Protein AF-A0A8T5J2M8-F1 (afdb_monomer)

Mean predicted aligned error: 6.29 Å

Foldseek 3Di:
DVPLVVQLVVLVVVLVVLLLVLLVVCLCCVVVPVVVVCVVVVPDVCQLQADPPDDPPPSVVCVVVSLVCQLVVLVVVCVVSVHPLSNVLSNLLNLLCVSVVSNCVVVVHQFAQFRNSCCPGSLVVLCVVVVHPGRGSVSSVVSNVVSNVVSSCSSVVPDVVVVVVVPD

Sequence (168 aa):
MKKEVKQNITFAIIILAAILLLAFADYIVLEKIYHPLSQQFNISWDVFSANPFGVILPMQWWHVAFFTIAFVMFALLGVAAKSWRLWLSGTIIFLTGWEDIFYYLIQLKWLPKELSWLDAAPMGLSRFITQSPHVTNVGVVISAIIGLAVSAMIILRYNPIKLFRKKK

Radius of gyration: 18.09 Å; Cα contacts (8 Å, |Δi|>4): 163; chains: 1; bounding box: 34×45×55 Å

pLDDT: mean 85.77, std 14.66, range [44.59, 98.0]

Structure (mmCIF, N/CA/C/O backbone):
data_AF-A0A8T5J2M8-F1
#
_entry.id   AF-A0A8T5J2M8-F1
#
loop_
_atom_site.group_PDB
_atom_site.id
_atom_site.type_symbol
_atom_site.label_atom_id
_atom_site.label_alt_id
_atom_site.label_comp_id
_atom_site.label_asym_id
_atom_site.label_entity_id
_atom_site.label_seq_id
_atom_site.pdbx_PDB_ins_code
_atom_site.Cartn_x
_atom_site.Cartn_y
_atom_site.Cartn_z
_atom_site.occupancy
_atom_site.B_iso_or_equiv
_atom_site.auth_seq_id
_atom_site.auth_comp_id
_atom_site.auth_asym_id
_atom_site.auth_atom_id
_atom_site.pdbx_PDB_model_num
ATOM 1 N N . MET A 1 1 ? -11.582 4.014 29.805 1.00 61.31 1 MET A N 1
ATOM 2 C CA . MET A 1 1 ? -10.403 4.250 28.936 1.00 61.31 1 MET A CA 1
ATOM 3 C C . MET A 1 1 ? -9.803 2.971 28.328 1.00 61.31 1 MET A C 1
ATOM 5 O O . MET A 1 1 ? -9.556 2.963 27.133 1.00 61.31 1 MET A O 1
ATOM 9 N N . LYS A 1 2 ? -9.627 1.860 29.071 1.00 78.19 2 LYS A N 1
ATOM 10 C CA . LYS A 1 2 ? -8.932 0.648 28.565 1.00 78.19 2 LYS A CA 1
ATOM 11 C C . LYS A 1 2 ? -9.569 -0.046 27.337 1.00 78.19 2 LYS A C 1
ATOM 13 O O . LYS A 1 2 ? -8.839 -0.541 26.488 1.00 78.19 2 LYS A O 1
ATOM 18 N N . LYS A 1 3 ? -10.906 -0.078 27.212 1.00 85.44 3 LYS A N 1
ATOM 19 C CA . LYS A 1 3 ? -11.603 -0.817 26.131 1.00 85.44 3 LYS A CA 1
ATOM 20 C C . LYS A 1 3 ? -11.455 -0.169 24.747 1.00 85.44 3 LYS A C 1
ATOM 22 O O . LYS A 1 3 ? -11.220 -0.873 23.775 1.00 85.44 3 LYS A O 1
ATOM 27 N N . GLU A 1 4 ? -11.562 1.156 24.670 1.00 86.19 4 GLU A N 1
ATOM 28 C CA . GLU A 1 4 ? -11.441 1.903 23.408 1.00 86.19 4 GLU A CA 1
ATOM 29 C C . GLU A 1 4 ? -9.998 1.917 22.897 1.00 86.19 4 GLU A C 1
ATOM 31 O O . GLU A 1 4 ? -9.761 1.636 21.729 1.00 86.19 4 GLU A O 1
ATOM 36 N N . VAL A 1 5 ? -9.024 2.130 23.790 1.00 88.50 5 VAL A N 1
ATOM 37 C CA . VAL A 1 5 ? -7.597 2.036 23.442 1.00 88.50 5 VAL A CA 1
ATOM 38 C C . VAL A 1 5 ? -7.262 0.640 22.914 1.00 88.50 5 VAL A C 1
ATOM 40 O O . VAL A 1 5 ? -6.648 0.524 21.857 1.00 88.50 5 VAL A O 1
ATOM 43 N N . LYS A 1 6 ? -7.734 -0.421 23.588 1.00 90.75 6 LYS A N 1
ATOM 44 C CA . LYS A 1 6 ? -7.552 -1.802 23.119 1.00 90.75 6 LYS A CA 1
ATOM 45 C C . LYS A 1 6 ? -8.146 -2.005 21.722 1.00 90.75 6 LYS A C 1
ATOM 47 O O . LYS A 1 6 ? -7.479 -2.572 20.870 1.00 90.75 6 LYS A O 1
ATOM 52 N N . GLN A 1 7 ? -9.357 -1.505 21.471 1.00 91.50 7 GLN A N 1
ATOM 53 C CA . GLN A 1 7 ? -9.999 -1.607 20.158 1.00 91.50 7 GLN A CA 1
ATOM 54 C C . GLN A 1 7 ? -9.213 -0.872 19.063 1.00 91.50 7 GLN A C 1
ATOM 56 O O . GLN A 1 7 ? -9.022 -1.427 17.984 1.00 91.50 7 GLN A O 1
ATOM 61 N N . ASN A 1 8 ? -8.734 0.342 19.336 1.00 92.44 8 ASN A N 1
ATOM 62 C CA . ASN A 1 8 ? -7.963 1.131 18.375 1.00 92.44 8 ASN A CA 1
ATOM 63 C C . ASN A 1 8 ? -6.635 0.449 18.019 1.00 92.44 8 ASN A C 1
ATOM 65 O O . ASN A 1 8 ? -6.276 0.389 16.846 1.00 92.44 8 ASN A O 1
ATOM 69 N N . ILE A 1 9 ? -5.948 -0.123 19.015 1.00 93.62 9 ILE A N 1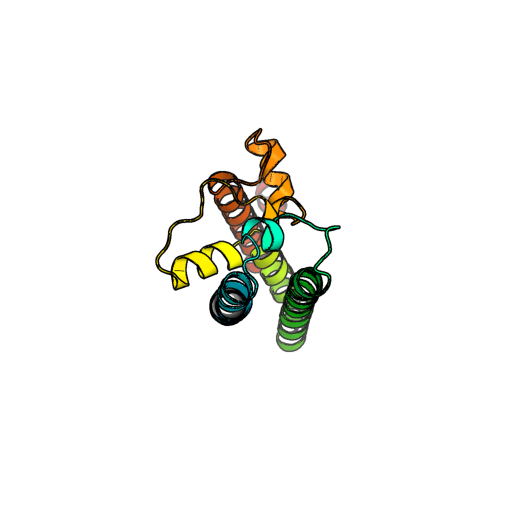
ATOM 70 C CA . ILE A 1 9 ? -4.738 -0.929 18.799 1.00 93.62 9 ILE A CA 1
ATOM 71 C C . ILE A 1 9 ? -5.068 -2.161 17.952 1.00 93.62 9 ILE A C 1
ATOM 73 O O . ILE A 1 9 ? -4.375 -2.435 16.978 1.00 93.62 9 ILE A O 1
ATOM 77 N N . THR A 1 10 ? -6.150 -2.877 18.269 1.00 94.56 10 THR A N 1
ATOM 78 C CA . THR A 1 10 ? -6.589 -4.029 17.470 1.00 94.56 10 THR A CA 1
ATOM 79 C C . THR A 1 10 ? -6.868 -3.638 16.018 1.00 94.56 10 THR A C 1
ATOM 81 O O . THR A 1 10 ? -6.449 -4.355 15.116 1.00 94.56 10 THR A O 1
ATOM 84 N N . PHE A 1 11 ? -7.511 -2.495 15.766 1.00 95.38 11 PHE A N 1
ATOM 85 C CA . PHE A 1 11 ? -7.731 -2.010 14.401 1.00 95.38 11 PHE A CA 1
ATOM 86 C C . PHE A 1 11 ? -6.425 -1.707 13.672 1.00 95.38 11 PHE A C 1
ATOM 88 O O . PHE A 1 11 ? -6.272 -2.134 12.532 1.00 95.38 11 PHE A O 1
ATOM 95 N N . ALA A 1 12 ? -5.479 -1.029 14.324 1.00 95.31 12 ALA A N 1
ATOM 96 C CA . ALA A 1 12 ? -4.175 -0.747 13.731 1.00 95.31 12 ALA A CA 1
ATOM 97 C C . ALA A 1 12 ? -3.423 -2.037 13.362 1.00 95.31 12 ALA A C 1
ATOM 99 O O . ALA A 1 12 ? -2.892 -2.136 12.260 1.00 95.31 12 ALA A O 1
ATOM 100 N N . ILE A 1 13 ? -3.442 -3.046 14.242 1.00 97.00 13 ILE A N 1
ATOM 101 C CA . ILE A 1 13 ? -2.817 -4.353 13.988 1.00 97.00 13 ILE A CA 1
ATOM 102 C C . ILE A 1 13 ? -3.480 -5.063 12.803 1.00 97.00 13 ILE A C 1
ATOM 104 O O . ILE A 1 13 ? -2.777 -5.577 11.939 1.00 97.00 13 ILE A O 1
ATOM 108 N N . ILE A 1 14 ? -4.817 -5.077 12.737 1.00 97.62 14 ILE A N 1
ATOM 109 C CA . ILE A 1 14 ? -5.548 -5.712 11.629 1.00 97.62 14 ILE A CA 1
ATOM 110 C C . ILE A 1 14 ? -5.219 -5.026 10.301 1.00 97.62 14 ILE A C 1
ATOM 112 O O . ILE A 1 14 ? -4.954 -5.712 9.319 1.00 97.62 14 ILE A O 1
ATOM 116 N N . ILE A 1 15 ? -5.212 -3.688 10.268 1.00 97.56 15 ILE A N 1
ATOM 117 C CA . ILE A 1 15 ? -4.866 -2.934 9.056 1.00 97.56 15 ILE A CA 1
ATOM 118 C C . ILE A 1 15 ? -3.432 -3.242 8.638 1.00 97.56 15 ILE A C 1
ATOM 120 O O . ILE A 1 15 ? -3.206 -3.562 7.477 1.00 97.56 15 ILE A O 1
ATOM 124 N N . LEU A 1 16 ? -2.480 -3.201 9.573 1.00 97.50 16 LEU A N 1
ATOM 125 C CA . LEU A 1 16 ? -1.081 -3.502 9.282 1.00 97.50 16 LEU A CA 1
ATOM 126 C C . LE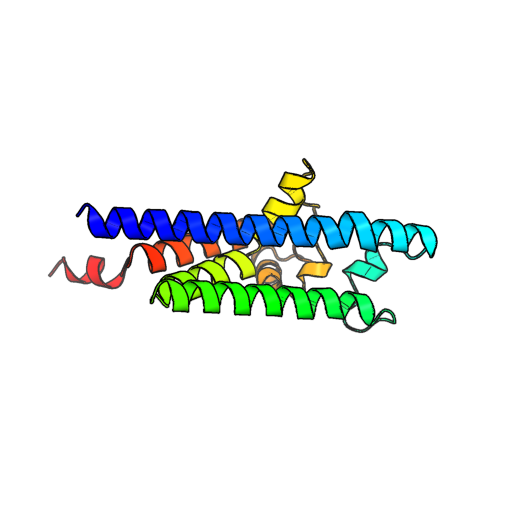U A 1 16 ? -0.918 -4.915 8.708 1.00 97.50 16 LEU A C 1
ATOM 128 O O . LEU A 1 16 ? -0.269 -5.082 7.682 1.00 97.50 16 LEU A O 1
ATOM 132 N N . ALA A 1 17 ? -1.540 -5.918 9.329 1.00 97.81 17 ALA A N 1
ATOM 133 C CA . ALA A 1 17 ? -1.483 -7.297 8.853 1.00 97.81 17 ALA A CA 1
ATOM 134 C C . ALA A 1 17 ? -2.100 -7.454 7.452 1.00 97.81 17 ALA A C 1
ATOM 136 O O . ALA A 1 17 ? -1.530 -8.132 6.603 1.00 97.81 17 ALA A O 1
ATOM 137 N N . ALA A 1 18 ? -3.237 -6.804 7.197 1.00 97.56 18 ALA A N 1
ATOM 138 C CA . ALA A 1 18 ? -3.908 -6.838 5.901 1.00 97.56 18 ALA A CA 1
ATOM 139 C C . ALA A 1 18 ? -3.077 -6.164 4.797 1.00 97.56 18 ALA A C 1
ATOM 141 O O . ALA A 1 18 ? -2.969 -6.698 3.698 1.00 97.56 18 ALA A O 1
ATOM 142 N N . ILE A 1 19 ? -2.449 -5.025 5.093 1.00 97.56 19 ILE A N 1
ATOM 143 C CA . ILE A 1 19 ? -1.566 -4.335 4.146 1.00 97.56 19 ILE A CA 1
ATOM 144 C C . ILE A 1 19 ? -0.309 -5.162 3.863 1.00 97.56 19 ILE A C 1
ATOM 146 O O . ILE A 1 19 ? 0.076 -5.289 2.708 1.00 97.56 19 ILE A O 1
ATOM 150 N N . LEU A 1 20 ? 0.306 -5.764 4.886 1.00 97.50 20 LEU A N 1
ATOM 151 C CA . LEU A 1 20 ? 1.454 -6.657 4.693 1.00 97.50 20 LEU A CA 1
ATOM 152 C C . LEU A 1 20 ? 1.091 -7.872 3.833 1.00 97.50 20 LEU A C 1
ATOM 154 O O . LEU A 1 20 ? 1.896 -8.301 3.012 1.00 97.50 20 LEU A O 1
ATOM 158 N N . LEU A 1 21 ? -0.119 -8.414 3.999 1.00 97.06 21 LEU A N 1
ATOM 159 C CA . LEU A 1 21 ? -0.613 -9.505 3.165 1.00 97.06 21 LEU A CA 1
ATOM 160 C C . LEU A 1 21 ? -0.774 -9.072 1.702 1.00 97.06 21 LEU A C 1
ATOM 162 O O . LEU A 1 21 ? -0.377 -9.821 0.813 1.00 97.06 21 LEU A O 1
ATOM 166 N N . LEU A 1 22 ? -1.323 -7.879 1.454 1.00 96.69 22 LEU A N 1
ATOM 167 C CA . LEU A 1 22 ? -1.422 -7.319 0.102 1.00 96.69 22 LEU A CA 1
ATOM 168 C C . LEU A 1 22 ? -0.035 -7.107 -0.514 1.00 96.69 22 LEU A C 1
ATOM 170 O O . LEU A 1 22 ? 0.197 -7.591 -1.614 1.00 96.69 22 LEU A O 1
ATOM 174 N N . ALA A 1 23 ? 0.899 -6.512 0.231 1.00 96.19 23 ALA A N 1
ATOM 175 C CA . ALA A 1 23 ? 2.273 -6.290 -0.222 1.00 96.19 23 ALA A CA 1
ATOM 176 C C . ALA A 1 23 ? 3.004 -7.596 -0.548 1.00 96.19 23 ALA A C 1
ATOM 178 O O . ALA A 1 23 ? 3.779 -7.687 -1.499 1.00 96.19 23 ALA A O 1
ATOM 179 N N . PHE A 1 24 ? 2.747 -8.645 0.235 1.00 95.44 24 PHE A N 1
ATOM 180 C CA . PHE A 1 24 ? 3.289 -9.965 -0.049 1.00 95.44 24 PHE A CA 1
ATOM 181 C C . PHE A 1 24 ? 2.641 -10.602 -1.284 1.00 95.44 24 PHE A C 1
ATOM 183 O O . PHE A 1 24 ? 3.336 -11.237 -2.074 1.00 95.44 24 PHE A O 1
ATOM 190 N N . ALA A 1 25 ? 1.331 -10.432 -1.478 1.00 93.44 25 ALA A N 1
ATOM 191 C CA . ALA A 1 25 ? 0.652 -10.905 -2.681 1.00 93.44 25 ALA A CA 1
ATOM 192 C C . ALA A 1 25 ? 1.202 -10.212 -3.938 1.00 93.44 25 ALA A C 1
ATOM 194 O O . ALA A 1 25 ? 1.489 -10.895 -4.922 1.00 93.44 25 ALA A O 1
ATOM 195 N N . ASP A 1 26 ? 1.424 -8.899 -3.875 1.00 90.50 26 ASP A N 1
ATOM 196 C CA . ASP A 1 26 ? 2.021 -8.140 -4.972 1.00 90.50 26 ASP A CA 1
ATOM 197 C C . ASP A 1 26 ? 3.475 -8.560 -5.221 1.00 90.50 26 ASP A C 1
ATOM 199 O O . ASP A 1 26 ? 3.853 -8.826 -6.360 1.00 90.50 26 ASP A O 1
ATOM 203 N N . TYR A 1 27 ? 4.259 -8.800 -4.161 1.00 92.56 27 TYR A N 1
ATOM 204 C CA . TYR A 1 27 ? 5.589 -9.410 -4.280 1.00 92.56 27 TYR A CA 1
ATOM 205 C C . TYR A 1 27 ? 5.556 -10.735 -5.045 1.00 92.56 27 TYR A C 1
ATOM 207 O O . TYR A 1 27 ? 6.357 -10.944 -5.955 1.00 92.56 27 TYR A O 1
ATOM 215 N N . ILE A 1 28 ? 4.632 -11.638 -4.711 1.00 92.50 28 ILE A N 1
ATOM 216 C CA . ILE A 1 28 ? 4.522 -12.916 -5.419 1.00 92.50 28 ILE A CA 1
ATOM 217 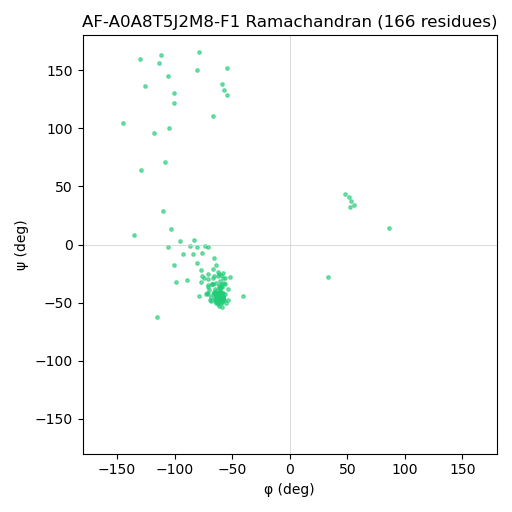C C . ILE A 1 28 ? 4.181 -12.689 -6.892 1.00 92.50 28 ILE A C 1
ATOM 219 O O . ILE A 1 28 ? 4.842 -13.258 -7.760 1.00 92.50 28 ILE A O 1
ATOM 223 N N . VAL A 1 29 ? 3.184 -11.860 -7.195 1.00 89.12 29 VAL A N 1
ATOM 224 C CA . VAL A 1 29 ? 2.750 -11.668 -8.582 1.00 89.12 29 VAL A CA 1
ATOM 225 C C . VAL A 1 29 ? 3.810 -10.946 -9.408 1.00 89.12 29 VAL A C 1
ATOM 227 O O . VAL A 1 29 ? 4.186 -11.440 -10.472 1.00 89.12 29 VAL A O 1
ATOM 230 N N . LEU A 1 30 ? 4.356 -9.834 -8.924 1.00 87.31 30 LEU A N 1
ATOM 231 C CA . LEU A 1 30 ? 5.332 -9.055 -9.677 1.00 87.31 30 LEU A CA 1
ATOM 232 C C . LEU A 1 30 ? 6.671 -9.790 -9.808 1.00 87.31 30 LEU A C 1
ATOM 234 O O . LEU A 1 30 ? 7.185 -9.932 -10.917 1.00 87.31 30 LEU A O 1
ATOM 238 N N . GLU A 1 31 ? 7.216 -10.332 -8.717 1.00 89.44 31 GLU A N 1
ATOM 239 C CA . GLU A 1 31 ? 8.578 -10.889 -8.715 1.00 89.44 31 GLU A CA 1
ATOM 240 C C . GLU A 1 31 ? 8.635 -12.368 -9.101 1.00 89.44 31 GLU A C 1
ATOM 242 O O . GLU A 1 31 ? 9.642 -12.821 -9.649 1.00 89.44 31 GLU A O 1
ATOM 247 N N . LYS A 1 32 ? 7.595 -13.158 -8.804 1.00 89.88 32 LYS A N 1
ATOM 248 C CA . LYS A 1 32 ? 7.599 -14.607 -9.091 1.00 89.88 32 LYS A CA 1
ATOM 249 C C . LYS A 1 32 ? 6.829 -14.981 -10.345 1.00 89.88 32 LYS A C 1
ATOM 251 O O . LYS A 1 32 ? 7.053 -16.075 -10.855 1.00 89.88 32 LYS A O 1
ATOM 256 N N . ILE A 1 33 ? 5.962 -14.104 -10.847 1.00 86.75 33 ILE A N 1
ATOM 257 C CA . ILE A 1 33 ? 5.187 -14.366 -12.062 1.00 86.75 33 ILE A CA 1
ATOM 258 C C . ILE A 1 33 ? 5.600 -13.389 -13.162 1.00 86.75 33 ILE A C 1
ATOM 260 O O . ILE A 1 33 ? 6.135 -13.818 -14.181 1.00 86.75 33 ILE A O 1
ATOM 264 N N . TYR A 1 34 ? 5.417 -12.083 -12.973 1.00 84.50 34 TYR A N 1
ATOM 265 C CA . TYR A 1 34 ? 5.587 -11.123 -14.066 1.00 84.50 34 TYR A CA 1
ATOM 266 C C . TYR A 1 34 ? 7.039 -10.890 -14.463 1.00 84.50 34 TYR A C 1
ATOM 268 O O . TYR A 1 34 ? 7.317 -10.889 -15.659 1.00 84.50 34 TYR A O 1
ATOM 276 N N . HIS A 1 35 ? 7.973 -10.765 -13.521 1.00 85.38 35 HIS A N 1
ATOM 277 C CA . HIS A 1 35 ? 9.394 -10.641 -13.851 1.00 85.38 35 HIS A CA 1
ATOM 278 C C . HIS A 1 35 ? 9.924 -11.846 -14.657 1.00 85.38 35 HIS A C 1
ATOM 280 O O . HIS A 1 35 ? 10.516 -11.632 -15.717 1.00 85.38 35 HIS A O 1
ATOM 286 N N . PRO A 1 36 ? 9.680 -13.108 -14.248 1.00 88.25 36 PRO A N 1
ATOM 287 C CA . PRO A 1 36 ? 10.049 -14.270 -15.057 1.00 88.25 36 PRO A CA 1
ATOM 288 C C . PRO A 1 36 ? 9.395 -14.288 -16.443 1.00 88.25 36 PRO A C 1
ATOM 290 O O . PRO A 1 36 ? 10.070 -14.579 -17.430 1.00 88.25 36 PRO A O 1
ATOM 293 N N . LEU A 1 37 ? 8.110 -13.929 -16.547 1.00 83.62 37 LEU A N 1
ATOM 294 C CA . LEU A 1 37 ? 7.424 -13.836 -17.840 1.00 83.62 37 LEU A CA 1
ATOM 295 C C . LEU A 1 37 ? 8.018 -12.730 -18.727 1.00 83.62 37 LEU A C 1
ATOM 297 O O . LEU A 1 37 ? 8.166 -12.933 -19.931 1.00 83.62 37 LEU A O 1
ATOM 301 N N . SER A 1 38 ? 8.405 -11.590 -18.145 1.00 83.31 38 SER A N 1
ATOM 302 C CA . SER A 1 38 ? 9.061 -10.492 -18.865 1.00 83.31 38 SER A CA 1
ATOM 303 C C . SER A 1 38 ? 10.345 -10.975 -19.536 1.00 83.31 38 SER A C 1
ATOM 305 O O . SER A 1 38 ? 10.573 -10.701 -20.714 1.00 83.31 38 SER A O 1
ATOM 307 N N . GLN A 1 39 ? 11.153 -11.740 -18.799 1.00 86.88 39 GLN A N 1
ATOM 308 C CA . GLN A 1 39 ? 12.407 -12.308 -19.287 1.00 86.88 39 GLN A CA 1
ATOM 309 C C . GLN A 1 39 ? 12.158 -13.384 -20.344 1.00 86.88 39 GLN A C 1
ATOM 311 O O . GLN A 1 39 ? 12.791 -13.363 -21.397 1.00 86.88 39 GLN A O 1
ATOM 316 N N . GLN A 1 40 ? 11.207 -14.289 -20.095 1.00 86.81 40 GLN A N 1
ATOM 317 C CA . GLN A 1 40 ? 10.872 -15.381 -21.011 1.00 86.81 40 GLN A CA 1
ATOM 318 C C . GLN A 1 40 ? 10.401 -14.868 -22.378 1.00 86.81 40 GLN A C 1
ATOM 320 O O . GLN A 1 40 ? 10.767 -15.436 -23.406 1.00 86.81 40 GLN A O 1
ATOM 325 N N . PHE A 1 41 ? 9.598 -13.803 -22.396 1.00 84.25 41 PHE A N 1
ATOM 326 C CA . PHE A 1 41 ? 9.055 -13.226 -23.626 1.00 84.25 41 PHE A CA 1
ATOM 327 C C . PHE A 1 41 ? 9.869 -12.045 -24.175 1.00 84.25 41 PHE A C 1
ATOM 329 O O . PHE A 1 41 ? 9.482 -11.471 -25.191 1.00 84.25 41 PHE A O 1
ATOM 336 N N . ASN A 1 42 ? 10.996 -11.694 -23.543 1.00 84.69 42 ASN A N 1
ATOM 337 C CA . ASN A 1 42 ? 11.844 -10.552 -23.902 1.00 84.69 42 ASN A CA 1
ATOM 338 C C . ASN A 1 42 ? 11.061 -9.228 -24.036 1.00 84.69 42 ASN A C 1
ATOM 340 O O . ASN A 1 42 ? 11.280 -8.434 -24.953 1.00 84.69 42 ASN A O 1
ATOM 344 N N . ILE A 1 43 ? 10.114 -9.006 -23.124 1.00 79.06 43 ILE A N 1
ATOM 345 C CA . ILE A 1 43 ? 9.313 -7.782 -23.056 1.00 79.06 43 ILE A CA 1
ATOM 346 C C . ILE A 1 43 ? 9.902 -6.908 -21.945 1.00 79.06 43 ILE A C 1
ATOM 348 O O . ILE A 1 43 ? 10.132 -7.376 -20.827 1.00 79.06 43 ILE A O 1
ATOM 352 N N . SER A 1 44 ? 10.152 -5.631 -22.253 1.00 77.50 44 SER A N 1
ATOM 353 C CA . SER A 1 44 ? 10.679 -4.680 -21.269 1.00 77.50 44 SER A CA 1
ATOM 354 C C . SER A 1 44 ? 9.741 -4.558 -20.068 1.00 77.50 44 SER A C 1
ATOM 356 O O . SER A 1 44 ? 8.525 -4.449 -20.232 1.00 77.50 44 SER A O 1
ATOM 358 N N . TRP A 1 45 ? 10.313 -4.517 -18.862 1.00 72.94 45 TRP A N 1
ATOM 359 C CA . TRP A 1 45 ? 9.562 -4.310 -17.622 1.00 72.94 45 TRP A CA 1
ATOM 360 C C . TRP A 1 45 ? 8.740 -3.016 -17.641 1.00 72.94 45 TRP A C 1
ATOM 362 O O . TRP A 1 45 ? 7.613 -2.988 -17.157 1.00 72.94 45 TRP A O 1
ATOM 372 N N . ASP A 1 46 ?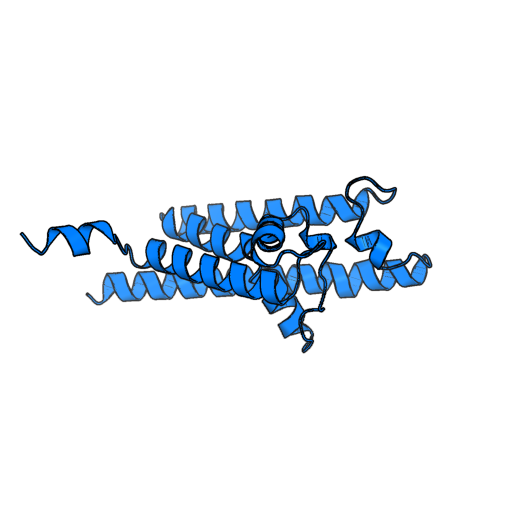 9.249 -1.974 -18.297 1.00 66.75 46 ASP A N 1
ATOM 373 C CA . ASP A 1 46 ? 8.561 -0.685 -18.402 1.00 66.75 46 ASP A CA 1
ATOM 374 C C . ASP A 1 46 ? 7.261 -0.783 -19.216 1.00 66.75 46 ASP A C 1
ATOM 376 O O . ASP A 1 46 ? 6.310 -0.039 -18.990 1.00 66.75 46 ASP A O 1
ATOM 380 N N . VAL A 1 47 ? 7.179 -1.747 -20.139 1.00 63.47 47 VAL A N 1
ATOM 381 C CA . VAL A 1 47 ? 5.953 -2.023 -20.905 1.00 63.47 47 VAL A CA 1
ATOM 382 C C . VAL A 1 47 ? 4.914 -2.730 -20.031 1.00 63.47 47 VAL A C 1
ATOM 384 O O . VAL A 1 47 ? 3.716 -2.543 -20.241 1.00 63.47 47 VAL A O 1
ATOM 387 N N . PHE A 1 48 ? 5.353 -3.491 -19.025 1.00 60.91 48 PHE A N 1
ATOM 388 C CA . PHE A 1 48 ? 4.470 -4.122 -18.043 1.00 60.91 48 PHE A CA 1
ATOM 389 C C . PHE A 1 48 ? 3.940 -3.146 -16.991 1.00 60.91 48 PHE A C 1
ATOM 391 O O . PHE A 1 48 ? 2.854 -3.372 -16.459 1.00 60.91 48 PHE A O 1
ATOM 398 N N . SER A 1 49 ? 4.681 -2.073 -16.707 1.00 54.16 49 SER A N 1
ATOM 399 C CA . SER A 1 49 ? 4.371 -1.123 -15.638 1.00 54.16 49 SER A CA 1
ATOM 400 C C . SER A 1 49 ? 3.668 0.155 -16.132 1.00 54.16 49 SER A C 1
ATOM 402 O O . SER A 1 49 ? 2.808 0.681 -15.433 1.00 54.16 49 SER A O 1
ATOM 404 N N . ALA A 1 50 ? 3.945 0.648 -17.346 1.00 48.19 50 ALA A N 1
ATOM 405 C CA . ALA A 1 50 ? 3.577 2.018 -17.730 1.00 48.19 50 ALA A CA 1
ATOM 406 C C . ALA A 1 50 ? 2.387 2.185 -18.699 1.00 48.19 50 ALA A C 1
ATOM 408 O O . ALA A 1 50 ? 2.048 3.325 -19.022 1.00 48.19 50 ALA A O 1
ATOM 409 N N . ASN A 1 51 ? 1.744 1.118 -19.200 1.00 49.97 51 ASN A N 1
ATOM 410 C CA . ASN A 1 51 ? 0.740 1.275 -20.265 1.00 49.97 51 ASN A CA 1
ATOM 411 C C . ASN A 1 51 ? -0.692 0.829 -19.890 1.00 49.97 51 ASN A C 1
ATOM 413 O O . ASN A 1 51 ? -1.043 -0.339 -20.076 1.00 49.97 51 ASN A O 1
ATOM 417 N N . PRO A 1 52 ? -1.574 1.759 -19.460 1.00 47.62 52 PRO A N 1
ATOM 418 C CA . PRO A 1 52 ? -2.992 1.480 -19.228 1.00 47.62 52 PRO A CA 1
ATOM 419 C C . PRO A 1 52 ? -3.805 1.252 -20.517 1.00 47.62 52 PRO A C 1
ATOM 421 O O . PRO A 1 52 ? -4.971 0.882 -20.428 1.00 47.62 52 PRO A O 1
ATOM 424 N N . PHE A 1 53 ? -3.212 1.364 -21.715 1.00 45.41 53 PHE A N 1
ATOM 425 C CA . PHE A 1 53 ? -3.896 1.094 -22.994 1.00 45.41 53 PHE A CA 1
ATOM 426 C C . PHE A 1 53 ? -3.074 0.257 -23.992 1.00 45.41 53 PHE A C 1
ATOM 428 O O . PHE A 1 53 ? -3.473 0.085 -25.143 1.00 45.41 53 PHE A O 1
ATOM 435 N N . GLY A 1 54 ? -1.925 -0.278 -23.578 1.00 48.22 54 GLY A N 1
ATOM 436 C CA . GLY A 1 54 ? -1.017 -1.019 -24.449 1.00 48.22 54 GLY A CA 1
ATOM 437 C C . GLY A 1 54 ? -1.151 -2.519 -24.277 1.00 48.22 54 GLY A C 1
ATOM 438 O O . GLY A 1 54 ? -0.933 -3.005 -23.179 1.00 48.22 54 GLY A O 1
ATOM 439 N N . VAL A 1 55 ? -1.476 -3.193 -25.385 1.00 44.59 55 VAL A N 1
ATOM 440 C CA . VAL A 1 55 ? -1.287 -4.592 -25.848 1.00 44.59 55 VAL A CA 1
ATOM 441 C C . VAL A 1 55 ? -1.299 -5.772 -24.848 1.00 44.59 55 VAL A C 1
ATOM 443 O O . VAL A 1 55 ? -1.720 -6.858 -25.237 1.00 44.59 55 VAL A O 1
ATOM 446 N N . ILE A 1 56 ? -0.937 -5.629 -23.574 1.00 55.50 56 ILE A N 1
ATOM 447 C CA . ILE A 1 56 ? -0.903 -6.723 -22.597 1.00 55.50 56 ILE A CA 1
ATOM 448 C C . ILE A 1 56 ? -2.048 -6.568 -21.586 1.00 55.50 56 ILE A C 1
ATOM 450 O O . ILE A 1 56 ? -1.849 -6.284 -20.406 1.00 55.50 56 ILE A O 1
ATOM 454 N N . LEU A 1 57 ? -3.275 -6.808 -22.072 1.00 55.28 57 LEU A N 1
ATOM 455 C CA . LEU A 1 57 ? -4.509 -6.889 -21.271 1.00 55.28 57 LEU A CA 1
ATOM 456 C C . LEU A 1 57 ? -4.329 -7.628 -19.921 1.00 55.28 57 LEU A C 1
ATOM 458 O O . LEU A 1 57 ? -4.815 -7.119 -18.911 1.00 55.28 57 LEU A O 1
ATOM 462 N N . PRO A 1 58 ? -3.639 -8.792 -19.851 1.00 57.16 58 PRO A N 1
ATOM 463 C CA . PRO A 1 58 ? -3.505 -9.566 -18.612 1.00 57.16 58 PRO A CA 1
ATOM 464 C C . PRO A 1 58 ? -2.894 -8.808 -17.422 1.00 57.16 58 PRO A C 1
ATOM 466 O O . PRO A 1 58 ? -3.293 -9.051 -16.286 1.00 57.16 58 PRO A O 1
ATOM 469 N N . MET A 1 59 ? -1.971 -7.865 -17.646 1.00 58.72 59 MET A N 1
ATOM 470 C CA . MET A 1 59 ? -1.316 -7.143 -16.542 1.00 58.72 59 MET A CA 1
ATOM 471 C C . MET A 1 59 ? -2.191 -6.053 -15.926 1.00 58.72 59 MET A C 1
ATOM 473 O O . MET A 1 59 ? -2.137 -5.820 -14.715 1.00 58.72 59 MET A O 1
ATOM 477 N N . GLN A 1 60 ? -3.045 -5.416 -16.723 1.00 65.94 60 GLN A N 1
ATOM 478 C CA . GLN A 1 60 ? -4.036 -4.473 -16.201 1.00 65.94 60 GLN A CA 1
ATOM 479 C C . GLN A 1 60 ? -5.087 -5.194 -15.357 1.00 65.94 60 GLN A C 1
ATOM 481 O O . GLN A 1 60 ? -5.531 -4.659 -14.341 1.00 65.94 60 GLN A O 1
ATOM 486 N N . TRP A 1 61 ? -5.426 -6.436 -15.722 1.00 73.50 61 TRP A N 1
ATOM 487 C CA . TRP A 1 61 ? -6.319 -7.267 -14.920 1.00 73.50 61 TRP A CA 1
ATOM 488 C C . TRP A 1 61 ? -5.775 -7.529 -13.522 1.00 73.50 61 TRP A C 1
ATOM 490 O O . TRP A 1 61 ? -6.577 -7.551 -12.594 1.00 73.50 61 TRP A O 1
ATOM 500 N N . TRP A 1 62 ? -4.455 -7.671 -13.341 1.00 82.56 62 TRP A N 1
ATOM 501 C CA . TRP A 1 62 ? -3.899 -7.800 -11.991 1.00 82.56 62 TRP A CA 1
ATOM 502 C C . TRP A 1 62 ? -4.160 -6.558 -11.160 1.00 82.56 62 TRP A C 1
ATOM 504 O O . TRP A 1 62 ? -4.705 -6.691 -10.078 1.00 82.56 62 TRP A O 1
ATOM 514 N N . HIS A 1 63 ? -3.870 -5.362 -11.671 1.00 79.00 63 HIS A N 1
ATOM 515 C CA . HIS A 1 63 ? -4.135 -4.133 -10.926 1.00 79.00 63 HIS A CA 1
ATOM 516 C C . HIS A 1 63 ? -5.628 -4.013 -10.593 1.00 79.00 63 HIS A C 1
ATOM 518 O O . HIS A 1 63 ? -5.991 -3.827 -9.434 1.00 79.00 63 HIS A O 1
ATOM 524 N N . VAL A 1 64 ? -6.520 -4.227 -11.567 1.00 82.50 64 VAL A N 1
ATOM 525 C CA . VAL A 1 64 ? -7.976 -4.212 -11.331 1.00 82.50 64 VAL A CA 1
ATOM 526 C C . VAL A 1 64 ? -8.385 -5.239 -10.267 1.00 82.50 64 VAL A C 1
ATOM 528 O O . VAL A 1 64 ? -9.131 -4.907 -9.340 1.00 82.50 64 VAL A O 1
ATOM 531 N N . ALA A 1 65 ? -7.888 -6.473 -10.364 1.00 87.12 65 ALA A N 1
ATOM 532 C CA . ALA A 1 65 ? -8.161 -7.530 -9.397 1.00 87.12 65 ALA A CA 1
ATOM 533 C C . ALA A 1 65 ? -7.593 -7.189 -8.014 1.00 87.12 65 ALA A C 1
ATOM 535 O O . ALA A 1 65 ? -8.292 -7.355 -7.021 1.00 87.12 65 ALA A O 1
ATOM 536 N N . PHE A 1 66 ? -6.375 -6.661 -7.944 1.00 89.50 66 PHE A N 1
ATOM 537 C CA . PHE A 1 66 ? -5.669 -6.318 -6.717 1.00 89.50 66 PHE A CA 1
ATOM 538 C C . PHE A 1 66 ? -6.373 -5.194 -5.961 1.00 89.50 66 PHE A C 1
ATOM 540 O O . PHE A 1 66 ? -6.699 -5.358 -4.785 1.00 89.50 66 PHE A O 1
ATOM 547 N N . PHE A 1 67 ? -6.731 -4.106 -6.654 1.00 89.94 67 PHE A N 1
ATOM 548 C CA . PHE A 1 67 ? -7.567 -3.048 -6.083 1.00 89.94 67 PHE A CA 1
ATOM 549 C C . PHE A 1 67 ? -8.899 -3.624 -5.585 1.00 89.94 67 PHE A C 1
ATOM 551 O O . PHE A 1 67 ? -9.288 -3.374 -4.443 1.00 89.94 67 PHE A O 1
ATOM 558 N N . THR A 1 68 ? -9.577 -4.446 -6.392 1.00 92.25 68 THR A N 1
ATOM 559 C CA . THR A 1 68 ? -10.858 -5.065 -6.006 1.00 92.25 68 THR A CA 1
ATOM 560 C C . THR A 1 68 ? -10.713 -5.929 -4.751 1.00 92.25 68 THR A C 1
ATOM 562 O O . THR A 1 68 ? -11.500 -5.786 -3.814 1.00 92.25 68 THR A O 1
ATOM 565 N N . ILE A 1 69 ? -9.688 -6.782 -4.694 1.00 94.06 69 ILE A N 1
ATOM 566 C CA . ILE A 1 69 ? -9.375 -7.634 -3.541 1.00 94.06 69 ILE A CA 1
ATOM 567 C C . ILE A 1 69 ? -9.120 -6.773 -2.307 1.00 94.06 69 ILE A C 1
ATOM 569 O O . ILE A 1 69 ? -9.699 -7.051 -1.258 1.00 94.06 69 ILE A O 1
ATOM 573 N N . ALA A 1 70 ? -8.323 -5.708 -2.418 1.00 94.94 70 ALA A N 1
ATOM 574 C CA . ALA A 1 70 ? -8.040 -4.813 -1.303 1.00 94.94 70 ALA A CA 1
ATOM 575 C C . ALA A 1 70 ? -9.319 -4.152 -0.760 1.00 94.94 70 ALA A C 1
ATOM 577 O O . ALA A 1 70 ? -9.588 -4.223 0.445 1.00 94.94 70 ALA A O 1
ATOM 578 N N . PHE A 1 71 ? -10.157 -3.575 -1.629 1.00 95.38 71 PHE A N 1
ATOM 579 C CA . PHE A 1 71 ? -11.423 -2.955 -1.218 1.00 95.38 71 PHE A CA 1
ATOM 580 C C . PHE A 1 71 ? -12.378 -3.960 -0.565 1.00 95.38 71 PHE A C 1
ATOM 582 O O . PHE A 1 71 ? -12.931 -3.675 0.503 1.00 95.38 71 PHE A O 1
ATOM 589 N N . VAL A 1 72 ? -12.555 -5.137 -1.172 1.00 97.12 72 VAL A N 1
ATOM 590 C CA . VAL A 1 72 ? -13.419 -6.199 -0.636 1.00 97.12 72 VAL A CA 1
ATOM 591 C C . VAL A 1 72 ? -12.882 -6.703 0.701 1.00 97.12 72 VAL A C 1
ATOM 593 O O . VAL A 1 72 ? -13.650 -6.828 1.655 1.00 97.12 72 VAL A O 1
ATOM 596 N N . MET A 1 73 ? -11.573 -6.927 0.820 1.00 97.56 73 MET A N 1
ATOM 597 C CA . MET A 1 73 ? -10.943 -7.378 2.059 1.00 97.56 73 MET A CA 1
ATOM 598 C C . MET A 1 73 ? -11.180 -6.381 3.197 1.00 97.56 73 MET A C 1
ATOM 600 O O . MET A 1 73 ? -11.652 -6.778 4.265 1.00 97.56 73 MET A O 1
ATOM 604 N N . PHE A 1 74 ? -10.922 -5.086 2.990 1.00 97.88 74 PHE A N 1
ATOM 605 C CA . PHE A 1 74 ? -11.165 -4.092 4.040 1.00 97.88 74 PHE A CA 1
ATOM 606 C C . PHE A 1 74 ? -12.652 -3.924 4.363 1.00 97.88 74 PHE A C 1
ATOM 608 O O . PHE A 1 74 ? -12.991 -3.711 5.531 1.00 97.88 74 PHE A O 1
ATOM 615 N N . ALA A 1 75 ? -13.542 -4.059 3.376 1.00 97.44 75 ALA A N 1
ATOM 616 C CA . ALA A 1 75 ? -14.983 -4.051 3.612 1.00 97.44 75 ALA A CA 1
ATOM 617 C C . ALA A 1 75 ? -15.405 -5.235 4.496 1.00 97.44 75 ALA A C 1
ATOM 619 O O . ALA A 1 75 ? -16.075 -5.032 5.511 1.00 97.44 75 ALA A O 1
ATOM 620 N N . LEU A 1 76 ? -14.948 -6.451 4.180 1.00 98.00 76 LEU A N 1
ATOM 621 C CA . LEU A 1 76 ? -15.218 -7.658 4.966 1.00 98.00 76 LEU A CA 1
ATOM 622 C C . LEU A 1 76 ? -14.652 -7.556 6.386 1.00 98.00 76 LEU A C 1
ATOM 624 O O . LEU A 1 76 ? -15.362 -7.866 7.344 1.00 98.00 76 LEU A O 1
ATOM 628 N N . LEU A 1 77 ? -13.422 -7.058 6.547 1.00 97.19 77 LEU A N 1
ATOM 629 C CA . LEU A 1 77 ? -12.830 -6.800 7.864 1.00 97.19 77 LEU A CA 1
ATOM 630 C C . LEU A 1 77 ? -13.669 -5.795 8.662 1.00 97.19 77 LEU A C 1
ATOM 632 O O . LEU A 1 77 ? -13.948 -6.014 9.844 1.00 97.19 77 LEU A O 1
ATOM 636 N N . GLY A 1 78 ? -14.125 -4.718 8.019 1.00 95.44 78 GLY A N 1
ATOM 637 C CA . GLY A 1 78 ? -15.023 -3.740 8.627 1.00 95.44 78 GLY A CA 1
ATOM 638 C C . GLY A 1 78 ? -16.361 -4.337 9.055 1.00 95.44 78 GLY A C 1
ATOM 639 O O . GLY A 1 78 ? -16.805 -4.076 10.175 1.00 95.44 78 GLY A O 1
ATOM 640 N N . VAL A 1 79 ? -16.985 -5.166 8.215 1.00 96.94 79 VAL A N 1
ATOM 641 C CA . VAL A 1 79 ? -18.237 -5.874 8.533 1.00 96.94 79 VAL A CA 1
ATOM 642 C C . VAL A 1 79 ? -18.033 -6.837 9.705 1.00 96.94 79 VAL A C 1
ATOM 644 O O . VAL A 1 79 ? -18.790 -6.777 10.676 1.00 96.94 79 VAL A O 1
ATOM 647 N N . ALA A 1 80 ? -16.978 -7.655 9.674 1.00 96.19 80 ALA A N 1
ATOM 648 C CA . ALA A 1 80 ? -16.643 -8.601 10.739 1.00 96.19 80 ALA A CA 1
ATOM 649 C C . ALA A 1 80 ? -16.396 -7.891 12.081 1.00 96.19 80 ALA A C 1
ATOM 651 O O . ALA A 1 80 ? -16.888 -8.319 13.126 1.00 96.19 80 ALA A O 1
ATOM 652 N N . ALA A 1 81 ? -15.701 -6.752 12.052 1.00 93.69 81 ALA A N 1
ATOM 653 C CA . ALA A 1 81 ? -15.458 -5.921 13.228 1.00 93.69 81 ALA A CA 1
ATOM 654 C C . ALA A 1 81 ? -16.641 -5.008 13.606 1.00 93.69 81 ALA A C 1
ATOM 656 O O . ALA A 1 81 ? -16.537 -4.256 14.582 1.00 93.69 81 ALA A O 1
ATOM 657 N N . LYS A 1 82 ? -17.737 -5.022 12.830 1.00 94.56 82 LYS A N 1
ATOM 658 C CA . LYS A 1 82 ? -18.881 -4.098 12.936 1.00 94.56 82 LYS A CA 1
ATOM 659 C C . LYS A 1 82 ? -18.434 -2.631 13.023 1.00 94.56 82 LYS A C 1
ATOM 661 O O . LYS A 1 82 ? -18.907 -1.859 13.859 1.00 94.56 82 LYS A O 1
ATOM 666 N N . SER A 1 83 ? -17.464 -2.251 12.193 1.00 94.62 83 SER A N 1
ATOM 667 C CA . SER A 1 83 ? -16.781 -0.961 12.258 1.00 94.62 83 SER A CA 1
ATOM 668 C C . SER A 1 83 ? -16.419 -0.434 10.873 1.00 94.62 83 SER A C 1
ATOM 670 O O . SER A 1 83 ? -15.412 -0.822 10.282 1.00 94.62 83 SER A O 1
ATOM 672 N N . TRP A 1 84 ? -17.178 0.558 10.406 1.00 95.31 84 TRP A N 1
ATOM 673 C CA . TRP A 1 84 ? -16.855 1.302 9.183 1.00 95.31 84 TRP A CA 1
ATOM 674 C C . TRP A 1 84 ? -15.496 2.013 9.265 1.00 95.31 84 TRP A C 1
ATOM 676 O O . TRP A 1 84 ? -14.852 2.227 8.247 1.00 95.31 84 TRP A O 1
ATOM 686 N N . ARG A 1 85 ? -15.029 2.345 10.479 1.00 95.00 85 ARG A N 1
ATOM 687 C CA . ARG A 1 85 ? -13.721 2.979 10.704 1.00 95.00 85 ARG A CA 1
ATOM 688 C C . ARG A 1 85 ? -12.576 2.068 10.290 1.00 95.00 85 ARG A C 1
ATOM 690 O O . ARG A 1 85 ? -11.624 2.543 9.696 1.00 95.00 85 ARG A O 1
ATOM 697 N N . LEU A 1 86 ? -12.685 0.770 10.583 1.00 95.19 86 LEU A N 1
ATOM 698 C CA . LEU A 1 86 ? -11.670 -0.202 10.183 1.00 95.19 86 LEU A CA 1
ATOM 699 C C . LEU A 1 86 ? -11.603 -0.306 8.656 1.00 95.19 86 LEU A C 1
ATOM 701 O O . LEU A 1 86 ? -10.518 -0.226 8.089 1.00 95.19 86 LEU A O 1
ATOM 705 N N . TRP A 1 87 ? -12.766 -0.413 8.009 1.00 96.75 87 TRP A N 1
ATOM 706 C CA . TRP A 1 87 ? -12.859 -0.450 6.552 1.00 96.75 87 TRP A CA 1
ATOM 707 C C . TRP A 1 87 ? -12.272 0.808 5.905 1.00 96.75 87 TRP A C 1
ATOM 709 O O . TRP A 1 87 ? -11.383 0.704 5.059 1.00 96.75 87 TRP A O 1
ATOM 719 N N . LEU A 1 88 ? -12.726 1.993 6.326 1.00 96.88 88 LEU A N 1
ATOM 720 C CA . LEU A 1 88 ? -12.298 3.253 5.724 1.00 96.88 88 LEU A CA 1
ATOM 721 C C . LEU A 1 88 ? -10.808 3.514 5.957 1.00 96.88 88 LEU A C 1
ATOM 723 O O . LEU A 1 88 ? -10.100 3.850 5.014 1.00 96.88 88 LEU A O 1
ATOM 727 N N . SER A 1 89 ? -10.314 3.332 7.184 1.00 97.44 89 SER A N 1
ATOM 728 C CA . SER A 1 89 ? -8.893 3.523 7.487 1.00 97.44 89 SER A CA 1
ATOM 729 C C . SER A 1 89 ? -8.010 2.533 6.733 1.00 97.44 89 SER A C 1
ATOM 731 O O . SER A 1 89 ? -7.006 2.945 6.168 1.00 97.44 89 SER A O 1
ATOM 733 N N . GLY A 1 90 ? -8.386 1.253 6.664 1.00 97.50 90 GLY A N 1
ATOM 734 C CA . GLY A 1 90 ? -7.629 0.269 5.887 1.00 97.50 90 GLY A CA 1
ATOM 735 C C . GLY A 1 90 ? -7.563 0.626 4.401 1.00 97.50 90 GLY A C 1
ATOM 736 O O . GLY A 1 90 ? -6.488 0.619 3.808 1.00 97.50 90 GLY A O 1
ATOM 737 N N . THR A 1 91 ? -8.694 1.061 3.843 1.00 97.19 91 THR A N 1
ATOM 738 C CA . THR A 1 91 ? -8.779 1.534 2.456 1.00 97.19 91 THR A CA 1
ATOM 739 C C . THR A 1 91 ? -7.882 2.751 2.218 1.00 97.19 91 THR A C 1
ATOM 741 O O . THR A 1 91 ? -7.130 2.774 1.253 1.00 97.19 91 THR A O 1
ATOM 744 N N . ILE A 1 92 ? -7.902 3.752 3.103 1.00 96.94 92 ILE A N 1
ATOM 745 C CA . ILE A 1 92 ? -7.054 4.947 2.968 1.00 96.94 92 ILE A CA 1
ATOM 746 C C . ILE A 1 92 ? -5.569 4.583 3.036 1.00 96.94 92 ILE A C 1
ATOM 748 O O . ILE A 1 92 ? -4.799 5.066 2.210 1.00 96.94 92 ILE A O 1
ATOM 752 N N . ILE A 1 93 ? -5.162 3.733 3.985 1.00 97.31 93 ILE A N 1
ATOM 753 C CA . ILE A 1 93 ? -3.770 3.268 4.087 1.00 97.31 93 ILE A CA 1
ATOM 754 C C . ILE A 1 93 ? -3.331 2.581 2.788 1.00 97.31 93 ILE A C 1
ATOM 756 O O . ILE A 1 93 ? -2.259 2.889 2.275 1.00 97.31 93 ILE A O 1
ATOM 760 N N . PHE A 1 94 ? -4.174 1.717 2.221 1.00 96.44 94 PHE A N 1
ATOM 761 C CA . PHE A 1 94 ? -3.895 1.059 0.946 1.00 96.44 94 PHE A CA 1
ATOM 762 C C . PHE A 1 94 ? -3.742 2.058 -0.211 1.00 96.44 94 PHE A C 1
ATOM 764 O O . PHE A 1 94 ? -2.706 2.086 -0.865 1.00 96.44 94 PHE A O 1
ATOM 771 N N . LEU A 1 95 ? -4.720 2.949 -0.412 1.00 94.69 95 LEU A N 1
ATOM 772 C CA . LEU A 1 95 ? -4.714 3.905 -1.530 1.00 94.69 95 LEU A CA 1
ATOM 773 C C . LEU A 1 95 ? -3.591 4.951 -1.455 1.00 94.69 95 LEU A C 1
ATOM 775 O O . LEU A 1 95 ? -3.377 5.687 -2.416 1.00 94.69 95 LEU A O 1
ATOM 779 N N . THR A 1 96 ? -2.900 5.050 -0.320 1.00 95.44 96 THR A N 1
ATOM 780 C CA . THR A 1 96 ? -1.820 6.017 -0.093 1.00 95.44 96 THR A CA 1
ATOM 781 C C . THR A 1 96 ? -0.422 5.405 -0.172 1.00 95.44 96 THR A C 1
ATOM 783 O O . THR A 1 96 ? 0.541 6.072 0.201 1.00 95.44 96 THR A O 1
ATOM 786 N N . GLY A 1 97 ? -0.295 4.178 -0.687 1.00 93.38 97 GLY A N 1
ATOM 787 C CA . GLY A 1 97 ? 1.001 3.593 -1.057 1.00 93.38 97 GLY A CA 1
ATOM 788 C C . GLY A 1 97 ? 1.746 2.889 0.061 1.00 93.38 97 GLY A C 1
ATOM 789 O O . GLY A 1 97 ? 2.938 2.619 -0.062 1.00 93.38 97 GLY A O 1
ATOM 790 N N . TRP A 1 98 ? 1.079 2.601 1.182 1.00 96.50 98 TRP A N 1
ATOM 791 C CA . TRP A 1 98 ? 1.708 1.796 2.230 1.00 96.50 98 TRP A CA 1
ATOM 792 C C . TRP A 1 98 ? 2.013 0.378 1.759 1.00 96.50 98 TRP A C 1
ATOM 794 O O . TRP A 1 98 ? 3.007 -0.197 2.190 1.00 96.50 98 TRP A O 1
ATOM 804 N N . GLU A 1 99 ? 1.172 -0.169 0.886 1.00 95.44 99 GLU A N 1
ATOM 805 C CA . GLU A 1 99 ? 1.393 -1.473 0.275 1.00 95.44 99 GLU A CA 1
ATOM 806 C C . GLU A 1 99 ? 2.682 -1.467 -0.570 1.00 95.44 99 GLU A C 1
ATOM 808 O O . GLU A 1 99 ? 3.578 -2.246 -0.248 1.00 95.44 99 GLU A O 1
ATOM 813 N N . ASP A 1 100 ? 2.869 -0.502 -1.478 1.00 92.31 100 ASP A N 1
ATOM 814 C CA . ASP A 1 100 ? 4.109 -0.341 -2.254 1.00 92.31 100 ASP A CA 1
ATOM 815 C C . ASP A 1 100 ? 5.359 -0.188 -1.368 1.00 92.31 100 ASP A C 1
ATOM 817 O O . ASP A 1 100 ? 6.409 -0.786 -1.626 1.00 92.31 100 ASP A O 1
ATOM 821 N N . ILE A 1 101 ? 5.269 0.606 -0.291 1.00 95.94 101 ILE A N 1
ATOM 822 C CA . ILE A 1 101 ? 6.375 0.765 0.670 1.00 95.94 101 ILE A CA 1
ATOM 823 C C . ILE A 1 101 ? 6.762 -0.596 1.257 1.00 95.94 101 ILE A C 1
ATOM 825 O O . ILE A 1 101 ? 7.951 -0.920 1.337 1.00 95.94 101 ILE A O 1
ATOM 829 N N . PHE A 1 102 ? 5.779 -1.397 1.674 1.00 97.06 102 PHE A N 1
ATOM 830 C CA . PHE A 1 102 ? 6.049 -2.720 2.224 1.00 97.06 102 PHE A CA 1
ATOM 831 C C . PHE A 1 102 ? 6.514 -3.712 1.164 1.00 97.06 102 PHE A C 1
ATOM 833 O O . PHE A 1 102 ? 7.386 -4.519 1.473 1.00 97.06 102 PHE A O 1
ATOM 840 N N . TYR A 1 103 ? 6.011 -3.633 -0.065 1.00 94.81 103 TYR A N 1
ATOM 841 C CA . TYR A 1 103 ? 6.492 -4.429 -1.190 1.00 94.81 103 TYR A CA 1
ATOM 842 C C . TYR A 1 103 ? 8.006 -4.239 -1.378 1.00 94.81 103 TYR A C 1
ATOM 844 O O . TYR A 1 103 ? 8.762 -5.213 -1.352 1.00 94.81 103 TYR A O 1
ATOM 852 N N . TYR A 1 104 ? 8.488 -2.993 -1.438 1.00 94.75 104 TYR A N 1
ATOM 853 C CA . TYR A 1 104 ? 9.928 -2.719 -1.537 1.00 94.75 104 TYR A CA 1
ATOM 854 C C .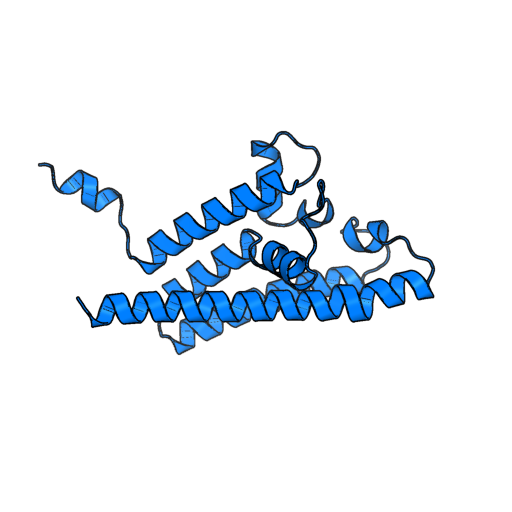 TYR A 1 104 ? 10.703 -3.099 -0.269 1.00 94.75 104 TYR A C 1
ATOM 856 O O . TYR A 1 104 ? 11.831 -3.594 -0.364 1.00 94.75 104 TYR A O 1
ATOM 864 N N . LEU A 1 105 ? 10.097 -2.950 0.914 1.00 95.25 105 LEU A N 1
ATOM 865 C CA . LEU A 1 105 ? 10.704 -3.391 2.171 1.00 95.25 105 LEU A CA 1
ATOM 866 C C . LEU A 1 105 ? 10.894 -4.916 2.216 1.00 95.25 105 LEU A C 1
ATOM 868 O O . LEU A 1 105 ? 11.951 -5.374 2.645 1.00 95.25 105 LEU A O 1
ATOM 872 N N . ILE A 1 106 ? 9.918 -5.698 1.743 1.00 94.06 106 ILE A N 1
ATOM 873 C CA . ILE A 1 106 ? 10.001 -7.166 1.627 1.00 94.06 106 ILE A CA 1
ATOM 874 C C . ILE A 1 106 ? 11.164 -7.562 0.712 1.00 94.06 106 ILE A C 1
ATOM 876 O O . ILE A 1 106 ? 11.871 -8.531 0.986 1.00 94.06 106 ILE A O 1
ATOM 880 N N . GLN A 1 107 ? 11.410 -6.783 -0.342 1.00 93.69 107 GLN A N 1
ATOM 881 C CA . GLN A 1 107 ? 12.552 -6.978 -1.234 1.00 93.69 107 GLN A CA 1
ATOM 882 C C . GLN A 1 107 ? 13.892 -6.504 -0.665 1.00 93.69 107 GLN A C 1
ATOM 884 O O . GLN A 1 107 ? 14.922 -6.725 -1.304 1.00 93.69 107 GLN A O 1
ATOM 889 N N . LEU A 1 108 ? 13.896 -5.834 0.492 1.00 95.00 108 LEU A N 1
ATOM 890 C CA . LEU A 1 108 ? 15.060 -5.135 1.043 1.00 95.00 108 LEU A CA 1
ATOM 891 C C . LEU A 1 108 ? 15.638 -4.095 0.063 1.00 95.00 108 LEU A C 1
ATOM 893 O O . LEU A 1 108 ? 16.850 -3.873 0.010 1.00 95.00 108 LEU A O 1
ATOM 897 N N . LYS A 1 109 ? 14.767 -3.457 -0.727 1.00 93.62 109 LYS A N 1
ATOM 898 C CA . LYS A 1 109 ? 15.120 -2.424 -1.706 1.00 93.62 109 LYS A CA 1
ATOM 899 C C . LYS A 1 109 ? 14.544 -1.074 -1.293 1.00 93.62 109 LYS A C 1
ATOM 901 O O . LYS A 1 109 ? 13.550 -0.979 -0.580 1.00 93.62 109 LYS A O 1
ATOM 906 N N . TRP A 1 110 ? 15.167 -0.011 -1.789 1.00 92.75 110 TRP A N 1
ATOM 907 C CA . TRP A 1 110 ? 14.588 1.326 -1.723 1.00 92.75 110 TRP A CA 1
ATOM 908 C C . TRP A 1 110 ? 13.551 1.520 -2.827 1.00 92.75 110 TRP A C 1
ATOM 910 O O . TRP A 1 110 ? 13.695 0.968 -3.918 1.00 92.75 110 TRP A O 1
ATOM 920 N N . LEU A 1 111 ? 12.550 2.361 -2.551 1.00 92.69 111 LEU A N 1
ATOM 921 C CA . LEU A 1 111 ? 11.629 2.857 -3.570 1.00 92.69 111 LEU A CA 1
ATOM 922 C C . LEU A 1 111 ? 12.422 3.507 -4.721 1.00 92.69 111 LEU A C 1
ATOM 924 O O . LEU A 1 111 ? 13.251 4.393 -4.456 1.00 92.69 111 LEU A O 1
ATOM 928 N N . PRO A 1 112 ? 12.163 3.117 -5.982 1.00 91.44 112 PRO A N 1
ATOM 929 C CA . PRO A 1 112 ? 12.741 3.760 -7.153 1.00 91.44 112 PRO A CA 1
ATOM 930 C C . PRO A 1 112 ? 12.463 5.260 -7.157 1.00 91.44 112 PRO A C 1
ATOM 932 O O . PRO A 1 112 ? 11.469 5.724 -6.606 1.00 91.44 112 PRO A O 1
ATOM 935 N N . LYS A 1 113 ? 13.347 6.044 -7.780 1.00 93.19 113 LYS A N 1
ATOM 936 C CA . LYS A 1 113 ? 13.169 7.505 -7.841 1.00 93.19 113 LYS A CA 1
ATOM 937 C C . LYS A 1 113 ? 11.856 7.893 -8.520 1.00 93.19 113 LYS A C 1
ATOM 939 O O . LYS A 1 113 ? 11.208 8.835 -8.074 1.00 93.19 113 LYS A O 1
ATOM 944 N N . GLU A 1 114 ? 11.475 7.137 -9.542 1.00 89.81 114 GLU A N 1
ATOM 945 C CA . GLU A 1 114 ? 10.259 7.321 -10.323 1.00 89.81 114 GLU A CA 1
ATOM 946 C C . GLU A 1 114 ? 9.461 6.018 -10.340 1.00 89.81 114 GLU A C 1
ATOM 948 O O . GLU A 1 114 ? 10.026 4.934 -10.493 1.00 89.81 114 GLU A O 1
ATOM 953 N N . LEU A 1 115 ? 8.152 6.147 -10.156 1.00 87.75 115 LEU A N 1
ATOM 954 C CA . LEU A 1 115 ? 7.172 5.070 -10.127 1.00 87.75 115 LEU A CA 1
ATOM 955 C C . LEU A 1 115 ? 6.037 5.426 -11.093 1.00 87.75 115 LEU A C 1
ATOM 957 O O . LEU A 1 115 ? 4.905 5.668 -10.682 1.00 87.75 115 LEU A O 1
ATOM 961 N N . SER A 1 116 ? 6.349 5.511 -12.386 1.00 82.56 116 SER A N 1
ATOM 962 C CA . SER A 1 116 ? 5.404 5.942 -13.431 1.00 82.56 116 SER A CA 1
ATOM 963 C C . SER A 1 116 ? 4.136 5.080 -13.507 1.00 82.56 116 SER A C 1
ATOM 965 O O . SER A 1 116 ? 3.080 5.571 -13.896 1.00 82.56 116 SER A O 1
ATOM 967 N N . TRP A 1 117 ? 4.191 3.823 -13.060 1.00 78.19 117 TRP A N 1
ATOM 968 C CA . TRP A 1 117 ? 3.019 2.944 -12.971 1.00 78.19 117 TRP A CA 1
ATOM 969 C C . TRP A 1 117 ? 1.979 3.404 -11.942 1.00 78.19 117 TRP A C 1
ATOM 971 O O . TRP A 1 117 ? 0.801 3.067 -12.056 1.00 78.19 117 TRP A O 1
ATOM 981 N N . LEU A 1 118 ? 2.377 4.225 -10.966 1.00 84.31 118 LEU A N 1
ATOM 982 C CA . LEU A 1 118 ? 1.477 4.793 -9.959 1.00 84.31 118 LEU A CA 1
ATOM 983 C C . LEU A 1 118 ? 0.806 6.091 -10.417 1.00 84.31 118 LEU A C 1
ATOM 985 O O . LEU A 1 118 ? -0.019 6.644 -9.688 1.00 84.31 118 LEU A O 1
ATOM 989 N N . ASP A 1 119 ? 1.103 6.575 -11.624 1.00 84.12 119 ASP A N 1
ATOM 990 C CA . ASP A 1 119 ? 0.553 7.826 -12.151 1.00 84.12 119 ASP A CA 1
ATOM 991 C C . ASP A 1 119 ? -0.974 7.821 -12.260 1.00 84.12 119 ASP A C 1
ATOM 993 O O . ASP A 1 119 ? -1.598 8.873 -12.113 1.00 84.12 119 ASP A O 1
ATOM 997 N N . ALA A 1 120 ? -1.564 6.650 -12.513 1.00 78.62 120 ALA A N 1
ATOM 998 C CA . ALA A 1 120 ? -3.011 6.454 -12.590 1.00 78.62 120 ALA A CA 1
ATOM 999 C C . ALA A 1 120 ? -3.639 6.027 -11.249 1.00 78.62 120 ALA A C 1
ATOM 1001 O O . ALA A 1 120 ? -4.865 5.975 -11.130 1.00 78.62 120 ALA A O 1
ATOM 1002 N N . ALA A 1 121 ? -2.824 5.718 -10.237 1.00 82.38 121 ALA A N 1
ATOM 1003 C CA . ALA A 1 121 ? -3.295 5.388 -8.898 1.00 82.38 121 ALA A CA 1
ATOM 1004 C C . ALA A 1 121 ? -3.666 6.669 -8.123 1.00 82.38 121 ALA A C 1
ATOM 1006 O O . ALA A 1 121 ? -3.264 7.769 -8.507 1.00 82.38 121 ALA A O 1
ATOM 1007 N N . PRO A 1 122 ? -4.380 6.580 -6.984 1.00 84.25 122 PRO A N 1
ATOM 1008 C CA . PRO A 1 122 ? -4.678 7.757 -6.159 1.00 84.25 122 PRO A CA 1
ATOM 1009 C C . PRO A 1 122 ? -3.430 8.540 -5.715 1.00 84.25 122 PRO A C 1
ATOM 1011 O O . PRO A 1 122 ? -3.481 9.760 -5.560 1.00 84.25 122 PRO A O 1
ATOM 1014 N N . MET A 1 123 ? -2.288 7.859 -5.577 1.00 86.75 123 MET A N 1
ATOM 1015 C CA . MET A 1 123 ? -0.979 8.478 -5.330 1.00 86.75 123 MET A CA 1
ATOM 1016 C C . MET A 1 123 ? -0.486 9.371 -6.473 1.00 86.75 123 MET A C 1
ATOM 1018 O O . MET A 1 123 ? 0.372 10.222 -6.238 1.00 86.75 123 MET A O 1
ATOM 1022 N N . GLY A 1 124 ? -1.043 9.242 -7.679 1.00 86.19 124 GLY A N 1
ATOM 1023 C CA . GLY A 1 124 ? -0.805 10.131 -8.816 1.00 86.19 124 GLY A CA 1
ATOM 1024 C C . GLY A 1 124 ? -1.021 11.603 -8.471 1.00 86.19 124 GLY A C 1
ATOM 1025 O O . GLY A 1 124 ? -0.327 12.470 -8.998 1.00 86.19 124 GLY A O 1
ATOM 1026 N N . LEU A 1 125 ? -1.888 11.901 -7.496 1.00 87.88 125 LEU A N 1
ATOM 1027 C CA . LEU A 1 125 ? -2.093 13.261 -6.992 1.00 87.88 125 LEU A CA 1
ATOM 1028 C C . LEU A 1 125 ? -0.829 13.878 -6.373 1.00 87.88 125 LEU A C 1
ATOM 1030 O O . LEU A 1 125 ? -0.677 15.100 -6.372 1.00 87.88 125 LEU A O 1
ATOM 1034 N N . SER A 1 126 ? 0.103 13.057 -5.883 1.00 91.25 126 SER A N 1
ATOM 1035 C CA . SER A 1 126 ? 1.369 13.543 -5.327 1.00 91.25 126 SER A CA 1
ATOM 1036 C C . SER A 1 126 ? 2.225 14.284 -6.355 1.00 91.25 126 SER A C 1
ATOM 1038 O O . SER A 1 126 ? 2.982 15.170 -5.965 1.00 91.25 126 SER A O 1
ATOM 1040 N N . ARG A 1 127 ? 2.041 14.017 -7.656 1.00 91.94 127 ARG A N 1
ATOM 1041 C CA . ARG A 1 127 ? 2.716 14.717 -8.764 1.00 91.94 127 ARG A CA 1
ATOM 1042 C C . ARG A 1 127 ? 2.451 16.216 -8.765 1.00 91.94 127 ARG A C 1
ATOM 1044 O O . ARG A 1 127 ? 3.342 16.994 -9.089 1.00 91.94 127 ARG A O 1
ATOM 1051 N N . PHE A 1 128 ? 1.252 16.632 -8.356 1.00 90.25 128 PHE A N 1
ATOM 1052 C CA . PHE A 1 128 ? 0.908 18.051 -8.242 1.00 90.25 128 PHE A CA 1
ATOM 1053 C C . PHE A 1 128 ? 1.636 18.729 -7.078 1.00 90.25 128 PHE A C 1
ATOM 1055 O O . PHE A 1 128 ? 1.941 19.916 -7.153 1.00 90.25 128 PHE A O 1
ATOM 1062 N N . ILE A 1 129 ? 1.941 17.975 -6.018 1.00 88.69 129 ILE A N 1
ATOM 1063 C CA . ILE A 1 129 ? 2.677 18.470 -4.848 1.00 88.69 129 ILE A CA 1
ATOM 1064 C C . ILE A 1 129 ? 4.176 18.528 -5.157 1.00 88.69 129 ILE A C 1
ATOM 1066 O O . ILE A 1 129 ? 4.836 19.511 -4.832 1.00 88.69 129 ILE A O 1
ATOM 1070 N N . THR A 1 130 ? 4.714 17.484 -5.789 1.00 91.12 130 THR A N 1
ATOM 1071 C CA . THR A 1 130 ? 6.146 17.368 -6.108 1.00 91.12 130 THR A CA 1
ATOM 1072 C C . THR A 1 130 ? 6.546 18.072 -7.403 1.00 91.12 130 THR A C 1
ATOM 1074 O O . THR A 1 130 ? 7.737 18.165 -7.679 1.00 91.12 130 THR A O 1
ATOM 1077 N N . GLN A 1 131 ? 5.578 18.567 -8.183 1.00 92.81 131 GLN A N 1
ATOM 1078 C CA . GLN A 1 131 ? 5.778 19.176 -9.505 1.00 92.81 131 GLN A CA 1
ATOM 1079 C C . GLN A 1 131 ? 6.569 18.270 -10.466 1.00 92.81 131 GLN A C 1
ATOM 1081 O O . GLN A 1 131 ? 7.388 18.733 -11.256 1.00 92.81 131 GLN A O 1
ATOM 1086 N N . SER A 1 132 ? 6.323 16.961 -10.385 1.00 91.69 132 SER A N 1
ATOM 1087 C CA . SER A 1 132 ? 7.033 15.935 -11.152 1.00 91.69 132 SER A CA 1
ATOM 1088 C C . SER A 1 132 ? 6.159 15.372 -12.280 1.00 91.69 132 SER A C 1
ATOM 1090 O O . SER A 1 132 ? 4.949 15.202 -12.085 1.00 91.69 132 SER A O 1
ATOM 1092 N N . PRO A 1 133 ? 6.737 15.025 -13.449 1.00 89.62 133 PRO A N 1
ATOM 1093 C CA . PRO A 1 133 ? 5.995 14.372 -14.523 1.00 89.62 133 PRO A CA 1
ATOM 1094 C C . PRO A 1 133 ? 5.454 13.001 -14.116 1.00 89.62 133 PRO A C 1
ATOM 1096 O O . PRO A 1 133 ? 4.408 12.629 -14.629 1.00 89.62 133 PRO A O 1
ATOM 1099 N N . HIS A 1 134 ? 6.093 12.307 -13.171 1.00 89.06 134 HIS A N 1
ATOM 1100 C CA . HIS A 1 134 ? 5.688 10.990 -12.670 1.00 89.06 134 HIS A CA 1
ATOM 1101 C C . HIS A 1 134 ? 5.648 10.961 -11.142 1.00 89.06 134 HIS A C 1
ATOM 1103 O O . HIS A 1 134 ? 6.274 11.801 -10.479 1.00 89.06 134 HIS A O 1
ATOM 1109 N N . VAL A 1 135 ? 4.922 10.001 -10.565 1.00 90.19 135 VAL A N 1
ATOM 1110 C CA . VAL A 1 135 ? 4.988 9.730 -9.123 1.00 90.19 135 VAL A CA 1
ATOM 1111 C C . VAL A 1 135 ? 6.434 9.412 -8.746 1.00 90.19 135 VAL A C 1
ATOM 1113 O O . VAL A 1 135 ? 7.108 8.628 -9.406 1.00 90.19 135 VAL A O 1
ATOM 1116 N N . THR A 1 136 ? 6.920 10.038 -7.678 1.00 94.75 136 THR A N 1
ATOM 1117 C CA . THR A 1 136 ? 8.274 9.823 -7.155 1.00 94.75 136 THR A CA 1
ATOM 1118 C C . THR A 1 136 ? 8.223 9.118 -5.812 1.00 94.75 136 THR A C 1
ATOM 1120 O O . THR A 1 136 ? 7.199 9.155 -5.126 1.00 94.75 136 THR A O 1
ATOM 1123 N N . ASN A 1 137 ? 9.342 8.541 -5.371 1.00 94.94 137 ASN A N 1
ATOM 1124 C CA . ASN A 1 137 ? 9.444 7.996 -4.013 1.00 94.94 137 ASN A CA 1
ATOM 1125 C C . ASN A 1 137 ? 9.075 9.024 -2.927 1.00 94.94 137 ASN A C 1
ATOM 1127 O O . ASN A 1 137 ? 8.393 8.683 -1.962 1.00 94.94 137 ASN A O 1
ATOM 1131 N N . VAL A 1 138 ? 9.457 10.292 -3.101 1.00 95.25 138 VAL A N 1
ATOM 1132 C CA . VAL A 1 138 ? 9.064 11.393 -2.211 1.00 95.25 138 VAL A CA 1
ATOM 1133 C C . VAL A 1 138 ? 7.546 11.582 -2.230 1.00 95.25 138 VAL A C 1
ATOM 1135 O O . VAL A 1 138 ? 6.934 11.709 -1.171 1.00 95.25 138 VAL A O 1
ATOM 1138 N N . GLY A 1 139 ? 6.926 11.552 -3.412 1.00 95.06 139 GLY A N 1
ATOM 1139 C CA . GLY A 1 139 ? 5.473 11.637 -3.562 1.00 95.06 139 GLY A CA 1
ATOM 1140 C C . GLY A 1 139 ? 4.726 10.494 -2.865 1.00 95.06 139 GLY A C 1
ATOM 1141 O O . GLY A 1 139 ? 3.722 10.743 -2.188 1.00 95.06 139 GLY A O 1
ATOM 1142 N N . VAL A 1 140 ? 5.249 9.267 -2.953 1.00 95.12 140 VAL A N 1
ATOM 1143 C CA . VAL A 1 140 ? 4.719 8.091 -2.237 1.00 95.12 140 VAL A CA 1
ATOM 1144 C C . VAL A 1 140 ? 4.827 8.287 -0.726 1.00 95.12 140 VAL A C 1
ATOM 1146 O O . VAL A 1 140 ? 3.829 8.156 -0.023 1.00 95.12 140 VAL A O 1
ATOM 1149 N N . VAL A 1 141 ? 5.995 8.683 -0.212 1.00 95.44 141 VAL A N 1
ATOM 1150 C CA . VAL A 1 141 ? 6.196 8.904 1.232 1.00 95.44 141 VAL A CA 1
ATOM 1151 C C . VAL A 1 141 ? 5.272 10.002 1.769 1.00 95.44 141 VAL A C 1
ATOM 1153 O O . VAL A 1 141 ? 4.654 9.822 2.819 1.00 95.44 141 VAL A O 1
ATOM 1156 N N . ILE A 1 142 ? 5.123 11.118 1.048 1.00 94.38 142 ILE A N 1
ATOM 1157 C CA . ILE A 1 142 ? 4.190 12.193 1.423 1.00 94.38 142 ILE A CA 1
ATOM 1158 C C . ILE A 1 142 ? 2.755 11.657 1.479 1.00 94.38 142 ILE A C 1
ATOM 1160 O O . ILE A 1 142 ? 2.053 11.878 2.469 1.00 94.38 142 ILE A O 1
ATOM 1164 N N . SER A 1 143 ? 2.333 10.923 0.447 1.00 95.00 143 SER A N 1
ATOM 1165 C CA . SER A 1 143 ? 0.994 10.328 0.381 1.00 95.00 143 SER A CA 1
ATOM 1166 C C . SER A 1 143 ? 0.752 9.376 1.550 1.00 95.00 143 SER A C 1
ATOM 1168 O O . SER A 1 143 ? -0.265 9.498 2.236 1.00 95.00 143 SER A O 1
ATOM 1170 N N . ALA A 1 144 ? 1.714 8.501 1.845 1.00 95.94 144 ALA A N 1
ATOM 1171 C CA . ALA A 1 144 ? 1.643 7.531 2.931 1.00 95.94 144 ALA A CA 1
ATOM 1172 C C . ALA A 1 144 ? 1.543 8.207 4.308 1.00 95.94 144 ALA A C 1
ATOM 1174 O O . ALA A 1 144 ? 0.737 7.789 5.146 1.00 95.94 144 ALA A O 1
ATOM 1175 N N . ILE A 1 145 ? 2.300 9.285 4.545 1.00 96.06 145 ILE A N 1
ATOM 1176 C CA . ILE A 1 145 ? 2.219 10.070 5.789 1.00 96.06 145 ILE A CA 1
ATOM 1177 C C . ILE A 1 145 ? 0.831 10.707 5.937 1.00 96.06 145 ILE A C 1
ATOM 1179 O O . ILE A 1 145 ? 0.228 10.623 7.012 1.00 96.06 145 ILE A O 1
ATOM 1183 N N . ILE A 1 146 ? 0.295 11.305 4.868 1.00 95.00 146 ILE A N 1
ATOM 1184 C CA . ILE A 1 146 ? -1.051 11.896 4.872 1.00 95.00 146 ILE A CA 1
ATOM 1185 C C . ILE A 1 146 ? -2.104 10.816 5.148 1.00 95.00 146 ILE A C 1
ATOM 1187 O O . ILE A 1 146 ? -2.955 10.991 6.025 1.00 95.00 146 ILE A O 1
ATOM 1191 N N . GLY A 1 147 ? -2.024 9.677 4.459 1.00 95.81 147 GLY A N 1
ATOM 1192 C CA . GLY A 1 147 ? -2.930 8.547 4.652 1.00 95.81 147 GLY A CA 1
ATOM 1193 C C . GLY A 1 147 ? -2.896 7.990 6.071 1.00 95.81 147 GLY A C 1
ATOM 1194 O O . GLY A 1 147 ? -3.952 7.726 6.657 1.00 95.81 147 GLY A O 1
ATOM 1195 N N . LEU A 1 148 ? -1.703 7.887 6.663 1.00 96.69 148 LEU A N 1
ATOM 1196 C CA . LEU A 1 148 ? -1.526 7.480 8.055 1.00 96.69 148 LEU A CA 1
ATOM 1197 C C . LEU A 1 148 ? -2.171 8.479 9.016 1.00 96.69 148 LEU A C 1
ATOM 1199 O O . LEU A 1 148 ? -2.911 8.066 9.910 1.00 96.69 148 LEU A O 1
ATOM 1203 N N . ALA A 1 149 ? -1.948 9.779 8.818 1.00 95.75 149 ALA A N 1
ATOM 1204 C CA . ALA A 1 149 ? -2.537 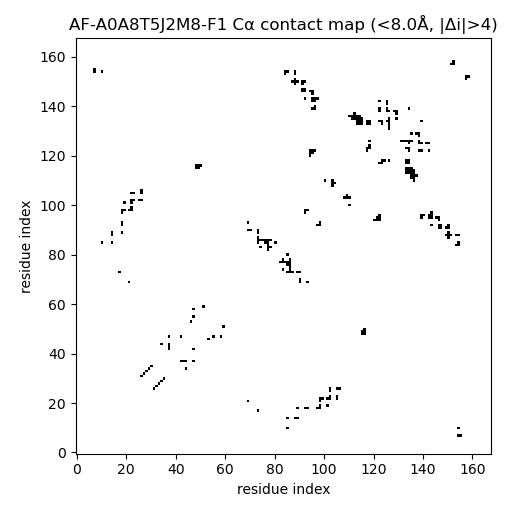10.821 9.654 1.00 95.75 149 ALA A CA 1
ATOM 1205 C C . ALA A 1 149 ? -4.073 10.802 9.590 1.00 95.75 149 ALA A C 1
ATOM 1207 O O . ALA A 1 149 ? -4.739 10.788 10.629 1.00 95.75 149 ALA A O 1
ATOM 1208 N N . VAL A 1 150 ? -4.651 10.731 8.387 1.00 95.50 150 VAL A N 1
ATOM 1209 C CA . VAL A 1 150 ? -6.108 10.651 8.192 1.00 95.50 150 VAL A CA 1
ATOM 1210 C C . VAL A 1 150 ? -6.679 9.382 8.826 1.00 95.50 150 VAL A C 1
ATOM 1212 O O . VAL A 1 150 ? -7.663 9.442 9.569 1.00 95.50 150 VAL A O 1
ATOM 1215 N N . SER A 1 151 ? -6.033 8.239 8.612 1.00 96.31 151 SER A N 1
ATOM 1216 C CA . SER A 1 151 ? -6.465 6.961 9.180 1.00 96.31 151 SER A CA 1
ATOM 1217 C C . SER A 1 151 ? -6.389 6.951 10.704 1.00 96.31 151 SER A C 1
ATOM 1219 O O . SER A 1 151 ? -7.334 6.508 11.360 1.00 96.31 151 SER A O 1
ATOM 1221 N N . ALA A 1 152 ? -5.320 7.503 11.281 1.00 94.88 152 ALA A N 1
ATOM 1222 C CA . ALA A 1 152 ? -5.178 7.659 12.722 1.00 94.88 152 ALA A CA 1
ATOM 1223 C C . ALA A 1 152 ? -6.286 8.551 13.296 1.00 94.88 152 ALA A C 1
ATOM 1225 O O . ALA A 1 152 ? -6.889 8.189 14.307 1.00 94.88 152 ALA A O 1
ATOM 1226 N N . MET A 1 153 ? -6.627 9.663 12.634 1.00 94.50 153 MET A N 1
ATOM 1227 C CA . MET A 1 153 ? -7.741 10.518 13.061 1.00 94.50 153 MET A CA 1
ATOM 1228 C C . MET A 1 153 ? -9.078 9.762 13.074 1.00 94.50 153 MET A C 1
ATOM 1230 O O . MET A 1 153 ? -9.831 9.868 14.047 1.00 94.50 153 MET A O 1
ATOM 1234 N N . ILE A 1 154 ? -9.356 8.954 12.046 1.00 93.94 154 ILE A N 1
ATOM 1235 C CA . ILE A 1 154 ? -10.581 8.142 11.949 1.00 93.94 154 ILE A CA 1
ATOM 1236 C C . ILE A 1 154 ? -10.638 7.087 13.064 1.00 93.94 154 ILE A C 1
ATOM 1238 O O . ILE A 1 154 ? -11.661 6.962 13.751 1.00 93.94 154 ILE A O 1
ATOM 1242 N N . ILE A 1 155 ? -9.546 6.348 13.284 1.00 92.44 155 ILE A N 1
ATOM 1243 C CA . ILE A 1 155 ? -9.474 5.296 14.311 1.00 92.44 155 ILE A CA 1
ATOM 1244 C C . ILE A 1 155 ? -9.624 5.904 15.706 1.00 92.44 155 ILE A C 1
ATOM 1246 O O . ILE A 1 155 ? -10.485 5.473 16.479 1.00 92.44 155 ILE A O 1
ATOM 1250 N N . LEU A 1 156 ? -8.850 6.951 16.002 1.00 89.12 156 LEU A N 1
ATOM 1251 C CA . LEU A 1 156 ? -8.822 7.617 17.305 1.00 89.12 156 LEU A CA 1
ATOM 1252 C C . LEU A 1 156 ? -10.064 8.481 17.573 1.00 89.12 156 LEU A C 1
ATOM 1254 O O . LEU A 1 156 ? -10.170 9.063 18.652 1.00 89.12 156 LEU A O 1
ATOM 1258 N N . ARG A 1 157 ? -11.008 8.570 16.621 1.00 80.19 157 ARG A N 1
ATOM 1259 C CA . ARG A 1 157 ? -12.167 9.483 16.672 1.00 80.19 157 ARG A CA 1
ATOM 1260 C C . ARG A 1 157 ? -11.749 10.927 16.928 1.00 80.19 157 ARG A C 1
ATOM 1262 O O . ARG A 1 157 ? -12.464 11.684 17.595 1.00 80.19 157 ARG A O 1
ATOM 1269 N N . TYR A 1 158 ? -10.581 11.300 16.427 1.00 60.81 158 TYR A N 1
ATOM 1270 C CA . TYR A 1 158 ? -10.089 12.647 16.584 1.00 60.81 158 TYR A CA 1
ATOM 1271 C C . TYR A 1 158 ? -11.007 13.580 15.800 1.00 60.81 158 TYR A C 1
ATOM 1273 O O . TYR A 1 158 ? -11.077 13.536 14.576 1.00 60.81 158 TYR A O 1
ATOM 1281 N N . ASN A 1 159 ? -11.765 14.394 16.531 1.00 57.41 159 ASN A N 1
ATOM 1282 C CA . ASN A 1 159 ? -12.590 15.432 15.947 1.00 57.41 159 ASN A CA 1
ATOM 1283 C C . ASN A 1 159 ? -11.889 16.776 16.195 1.00 57.41 159 ASN A C 1
ATOM 1285 O O . ASN A 1 159 ? -12.013 17.305 17.306 1.00 57.41 159 ASN A O 1
ATOM 1289 N N . PRO A 1 160 ? -11.175 17.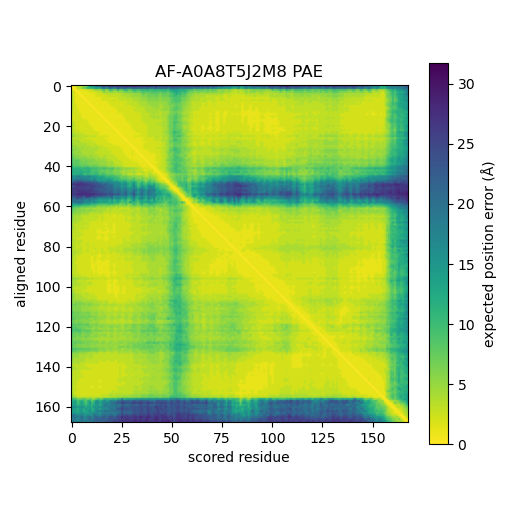341 15.203 1.00 53.38 160 PRO A N 1
ATOM 1290 C CA . PRO A 1 160 ? -10.466 18.609 15.378 1.00 53.38 160 PRO A CA 1
ATOM 1291 C C . PRO A 1 160 ? -11.418 19.743 15.793 1.00 53.38 160 PRO A C 1
ATOM 1293 O O . PRO A 1 160 ? -11.045 20.615 16.572 1.00 53.38 160 PRO A O 1
ATOM 1296 N N . ILE A 1 161 ? -12.696 19.681 15.396 1.00 55.22 161 ILE A N 1
ATOM 1297 C CA . ILE A 1 161 ? -13.722 20.685 15.724 1.00 55.22 161 ILE A CA 1
ATOM 1298 C C . ILE A 1 161 ? -14.044 20.697 17.231 1.00 55.22 161 ILE A C 1
ATOM 1300 O O . ILE A 1 161 ? -14.376 21.744 17.794 1.00 55.22 161 ILE A O 1
ATOM 1304 N N . LYS A 1 162 ? -13.904 19.563 17.936 1.00 53.84 162 LYS A N 1
ATOM 1305 C CA . LYS A 1 162 ? -14.122 19.506 19.395 1.00 53.84 162 LYS A CA 1
ATOM 1306 C C . LYS A 1 162 ? -13.029 20.224 20.194 1.00 53.84 162 LYS A C 1
ATOM 1308 O O . LYS A 1 162 ? -13.321 20.684 21.296 1.00 53.84 162 LYS A O 1
ATOM 1313 N N . LEU A 1 163 ? -11.813 20.358 19.658 1.00 52.44 163 LEU A N 1
ATOM 1314 C CA . LEU A 1 163 ? -10.736 21.128 20.294 1.00 52.44 163 LEU A CA 1
ATOM 1315 C C . LEU A 1 163 ? -11.001 22.635 20.241 1.00 52.44 163 LEU A C 1
ATOM 1317 O O . LEU A 1 163 ? -10.758 23.328 21.226 1.00 52.44 163 LEU A O 1
ATOM 1321 N N . PHE A 1 164 ? -11.580 23.127 19.145 1.00 55.44 164 PHE A N 1
ATOM 1322 C CA . PHE A 1 164 ? -11.929 24.544 19.005 1.00 55.44 164 PHE A CA 1
ATOM 1323 C C . PHE A 1 164 ? -13.197 24.941 19.776 1.00 55.44 164 PHE A C 1
ATOM 1325 O O . PHE A 1 164 ? -13.352 26.103 20.139 1.00 55.44 164 PHE A O 1
ATOM 1332 N N . ARG A 1 165 ? -14.088 23.989 20.095 1.00 54.53 165 ARG A N 1
ATOM 1333 C CA . ARG A 1 165 ? -15.298 24.249 20.901 1.00 54.53 165 ARG A CA 1
ATOM 1334 C C . ARG A 1 165 ? -15.074 24.302 22.415 1.00 54.53 165 ARG A C 1
ATOM 1336 O O . ARG A 1 165 ? -15.940 24.812 23.109 1.00 54.53 165 ARG A O 1
ATOM 1343 N N . LYS A 1 166 ? -13.946 23.812 22.941 1.00 51.59 166 LYS A N 1
ATOM 1344 C CA . LYS A 1 166 ? -13.659 23.814 24.392 1.00 51.59 166 LYS A CA 1
ATOM 1345 C C . LYS A 1 166 ? -13.073 25.129 24.935 1.00 51.59 166 LYS A C 1
ATOM 1347 O O . LYS A 1 166 ? -12.722 25.181 26.107 1.00 51.59 166 LYS A O 1
ATOM 1352 N N . LYS A 1 167 ? -12.949 26.170 24.105 1.00 53.03 167 LYS A N 1
ATOM 1353 C CA . LYS A 1 167 ? -12.430 27.497 24.491 1.00 53.03 167 LYS A CA 1
ATOM 1354 C C . LYS A 1 167 ? -13.502 28.604 24.503 1.00 53.03 167 LYS A C 1
ATOM 1356 O O . LYS A 1 167 ? -13.173 29.758 24.247 1.00 53.03 167 LYS A O 1
ATOM 1361 N N . LYS A 1 168 ? -14.767 28.272 24.763 1.00 50.16 168 LYS A N 1
ATOM 1362 C CA . LYS A 1 168 ? -15.811 29.261 25.064 1.00 50.16 168 LYS A CA 1
ATOM 1363 C C . LYS A 1 168 ? -16.467 28.932 26.389 1.00 50.16 168 LYS A C 1
ATOM 1365 O O . LYS A 1 168 ? -16.730 2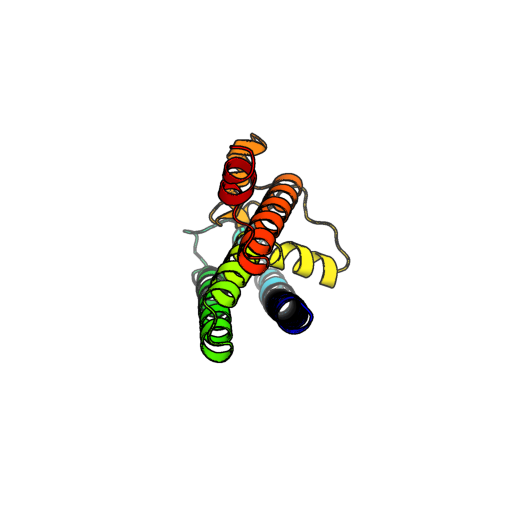7.727 26.595 1.00 50.16 168 LYS A O 1
#

Solvent-accessible surface area (backbone atoms only — not comparable to full-atom values): 8940 Å² total; per-residue (Å²): 115,70,67,61,54,51,50,44,52,51,45,53,52,52,39,51,54,52,40,52,50,50,14,49,51,48,44,46,47,48,64,69,45,46,49,54,48,27,62,75,69,71,46,63,66,64,65,72,49,59,45,99,84,52,95,55,66,72,58,57,49,48,54,56,48,51,55,50,49,53,54,50,49,26,46,50,51,9,60,76,66,74,27,69,50,51,17,53,28,36,46,40,34,50,54,13,40,48,28,61,54,44,29,29,50,76,69,74,45,79,73,53,72,62,40,56,54,38,43,86,42,75,44,23,60,27,17,75,76,66,74,38,99,42,17,27,40,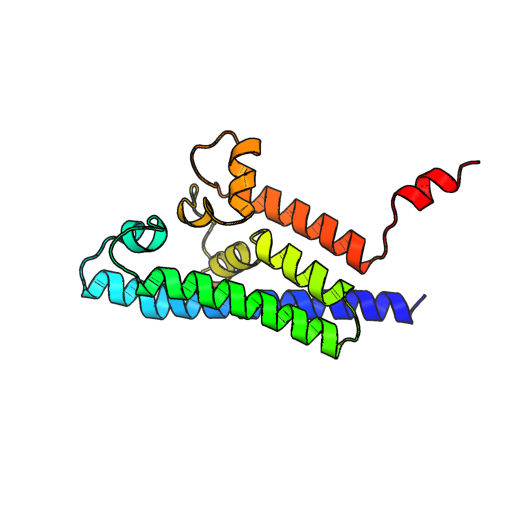68,26,40,53,52,34,29,52,52,21,46,52,54,27,48,31,54,57,69,63,60,54,74,68,61,66,69,61,73,79,115

Secondary structure (DSSP, 8-state):
-HHHHHHHHHHHHHHHHHHHHHHHHHHIIIIIIIHHHHHHTT--HHHHHS-TTSS-HHHHHHHHHHHHHHHHHHHHHHHHTT-HHHHHHHHHHHHTTHHHHHHHHHTT-PPPSB-GGGGGSGGGGHHHHHT-SS-BHHHHHHHHHHHHHHHHHHHTT--HHHHHHTT-